Protein AF-N6TJ36-F1 (afdb_monomer_lite)

Sequence (96 aa):
MFCYHCPPALHPGAPQPRLPTLEYPFTPSHPYTSYSYHPAIHDDTFVRRKQRRNRTTFTLQQLEELESAFAQTHYPDVFTREDLAMKINLTEARVQ

Organism: Dendroctonus ponderosae (NCBI:txid77166)

pLDDT: mean 74.22, std 21.18, range [43.34, 98.19]

InterPro domains:
  IPR001356 Homeodomain [PF00046] (52-96)
  IPR001356 Homeodomain [PS50071] (49-96)
  IPR001356 Homeodomain [SM00389] (51-96)
  IPR001356 Homeodomain [cd00086] (52-96)
  IPR009057 Homedomain-like superfamily [SSF46689] (28-96)
  IPR050649 Paired Homeobox Transcription Factors [PTHR24329] (43-96)

Structure (mmCIF, N/CA/C/O backbone):
data_AF-N6TJ36-F1
#
_entry.id   AF-N6TJ36-F1
#
loop_
_atom_site.group_PDB
_atom_site.id
_atom_site.type_symbol
_atom_site.label_atom_id
_atom_site.label_alt_id
_atom_site.label_comp_id
_atom_site.label_asym_id
_atom_site.label_entity_id
_atom_site.label_seq_id
_atom_site.pdbx_PDB_ins_code
_atom_site.Cartn_x
_atom_site.Cartn_y
_atom_site.Cartn_z
_atom_site.occupancy
_atom_site.B_iso_or_equiv
_atom_site.auth_seq_id
_atom_site.auth_comp_id
_atom_site.auth_asym_id
_atom_site.auth_atom_id
_atom_site.pdbx_PDB_model_num
ATOM 1 N N . MET A 1 1 ? 16.278 21.398 -4.676 1.00 50.84 1 MET A N 1
ATOM 2 C CA . MET A 1 1 ? 15.463 22.334 -3.872 1.00 50.84 1 MET A CA 1
ATOM 3 C C . MET A 1 1 ? 14.456 22.995 -4.793 1.00 50.84 1 MET A C 1
ATOM 5 O O . MET A 1 1 ? 14.841 23.848 -5.578 1.00 50.84 1 MET A O 1
ATOM 9 N N . PHE A 1 2 ? 13.199 22.555 -4.765 1.00 46.91 2 PHE A N 1
ATOM 10 C CA . PHE A 1 2 ? 12.136 23.235 -5.501 1.00 46.91 2 PHE A CA 1
ATOM 11 C C . PHE A 1 2 ? 11.605 24.364 -4.625 1.00 46.91 2 PHE A C 1
ATOM 13 O O . PHE A 1 2 ? 10.995 24.126 -3.585 1.00 46.91 2 PHE A O 1
ATOM 20 N N . CYS A 1 3 ? 11.913 25.596 -5.013 1.00 53.06 3 CYS A N 1
ATOM 21 C CA . CYS A 1 3 ? 11.370 26.789 -4.391 1.00 53.06 3 CYS A CA 1
ATOM 22 C C . CYS A 1 3 ? 9.875 26.836 -4.725 1.00 53.06 3 CYS A C 1
ATOM 24 O O . CYS A 1 3 ? 9.510 27.119 -5.865 1.00 53.06 3 CYS A O 1
ATOM 26 N N . TYR A 1 4 ? 9.006 26.560 -3.754 1.00 50.41 4 TYR A N 1
ATOM 27 C CA . TYR A 1 4 ? 7.588 26.888 -3.87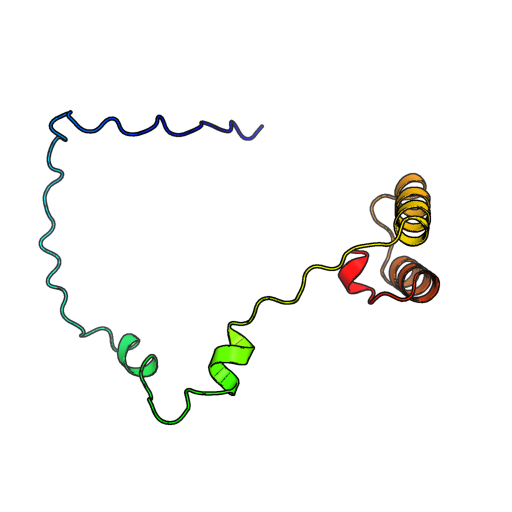4 1.00 50.41 4 TYR A CA 1
ATOM 28 C C . TYR A 1 4 ? 7.447 28.410 -3.802 1.00 50.41 4 TYR A C 1
ATOM 30 O O . TYR A 1 4 ? 7.225 28.988 -2.741 1.00 50.41 4 TYR A O 1
ATOM 38 N N . HIS A 1 5 ? 7.641 29.082 -4.934 1.00 58.34 5 HIS A N 1
ATOM 39 C CA . HIS A 1 5 ? 7.162 30.444 -5.102 1.00 58.34 5 HIS A CA 1
ATOM 40 C C . HIS A 1 5 ? 5.646 30.384 -5.254 1.00 58.34 5 HIS A C 1
ATOM 42 O O . HIS A 1 5 ? 5.115 29.960 -6.278 1.00 58.34 5 HIS A O 1
ATOM 48 N N . CYS A 1 6 ? 4.962 30.775 -4.184 1.00 53.34 6 CYS A N 1
ATOM 49 C CA . CYS A 1 6 ? 3.544 31.083 -4.212 1.00 53.34 6 CYS A CA 1
ATOM 50 C C . CYS A 1 6 ? 3.355 32.275 -5.170 1.00 53.34 6 CYS A C 1
ATOM 52 O O . CYS A 1 6 ? 3.967 33.321 -4.928 1.00 53.34 6 CYS A O 1
ATOM 54 N N . PRO A 1 7 ? 2.593 32.159 -6.273 1.00 58.22 7 PRO A N 1
ATOM 55 C CA . PRO A 1 7 ? 2.307 33.323 -7.101 1.00 58.22 7 PRO A CA 1
ATOM 56 C C . PRO A 1 7 ? 1.505 34.328 -6.258 1.00 58.22 7 PRO A 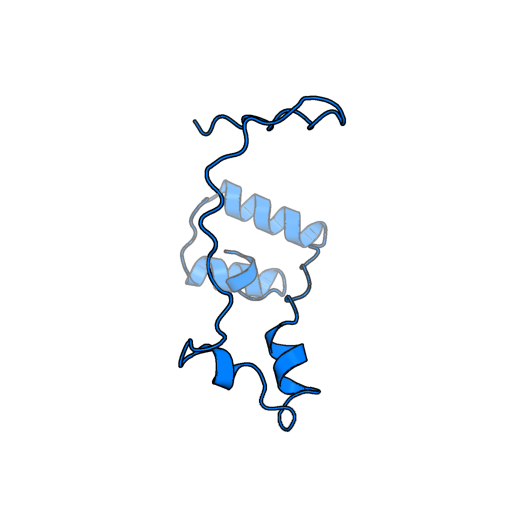C 1
ATOM 58 O O . PRO A 1 7 ? 0.576 33.918 -5.554 1.00 58.22 7 PRO A O 1
ATOM 61 N N . PRO A 1 8 ? 1.851 35.628 -6.272 1.00 51.66 8 PRO 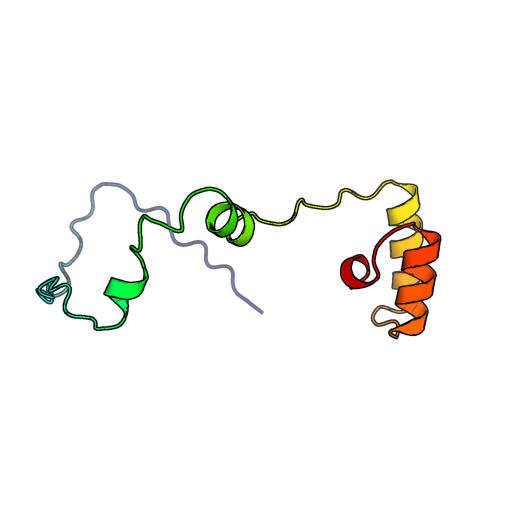A N 1
ATOM 62 C CA . PRO A 1 8 ? 1.139 36.606 -5.468 1.00 51.66 8 PRO A CA 1
ATOM 63 C C . PRO A 1 8 ? -0.301 36.699 -5.974 1.00 51.66 8 PRO A C 1
ATOM 65 O O . PRO A 1 8 ? -0.550 36.780 -7.179 1.00 51.66 8 PRO A O 1
ATOM 68 N N . ALA A 1 9 ? -1.246 36.656 -5.037 1.00 56.16 9 ALA A N 1
ATOM 69 C CA . ALA A 1 9 ? -2.662 36.832 -5.309 1.00 56.16 9 ALA A CA 1
ATOM 70 C C . ALA A 1 9 ? -2.874 38.114 -6.132 1.00 56.16 9 ALA A C 1
ATOM 72 O O . ALA A 1 9 ? -2.513 39.209 -5.694 1.00 56.16 9 ALA A O 1
ATOM 73 N N . LEU A 1 10 ? -3.434 37.978 -7.340 1.00 52.09 10 LEU A N 1
ATOM 74 C CA . LEU A 1 10 ? -3.809 39.121 -8.165 1.00 52.09 10 LEU A CA 1
ATOM 75 C C . LEU A 1 10 ? -4.874 39.944 -7.425 1.00 52.09 10 LEU A C 1
ATOM 77 O O . LEU A 1 10 ? -6.026 39.531 -7.308 1.00 52.09 10 LEU A O 1
ATOM 81 N N . HIS A 1 11 ? -4.484 41.126 -6.953 1.00 50.03 11 HIS A N 1
ATOM 82 C CA . HIS A 1 11 ? -5.413 42.185 -6.573 1.00 50.03 11 HIS A CA 1
ATOM 83 C C . HIS A 1 11 ? -6.203 42.664 -7.809 1.00 50.03 11 HIS A C 1
ATOM 85 O O . HIS A 1 11 ? -5.621 42.799 -8.891 1.00 50.03 11 HIS A O 1
ATOM 91 N N . PRO A 1 12 ? -7.502 42.990 -7.678 1.00 47.62 12 PRO A N 1
ATOM 92 C CA . PRO A 1 12 ? -8.276 43.557 -8.771 1.00 47.62 12 PRO A CA 1
ATOM 93 C C . PRO A 1 12 ? -7.986 45.062 -8.832 1.00 47.62 12 PRO A C 1
ATOM 95 O O . PRO A 1 12 ? -8.463 45.812 -7.985 1.00 47.62 12 PRO A O 1
ATOM 98 N N . GLY A 1 13 ? -7.184 45.525 -9.795 1.00 56.16 13 GLY A N 1
ATOM 99 C CA . GLY A 1 13 ? -7.068 46.976 -10.020 1.00 56.16 13 GLY A CA 1
ATOM 100 C C . GLY A 1 13 ? -5.811 47.530 -10.689 1.00 56.16 13 GLY A C 1
ATOM 101 O O . GLY A 1 13 ? -5.759 48.736 -10.901 1.00 56.16 13 GLY A O 1
ATOM 102 N N . ALA A 1 14 ? -4.811 46.723 -11.051 1.00 48.44 14 ALA A N 1
ATOM 103 C CA . ALA A 1 14 ? -3.660 47.230 -11.808 1.00 48.44 14 ALA A CA 1
ATOM 104 C C . ALA A 1 14 ? -3.906 47.143 -13.332 1.00 48.44 14 ALA A C 1
ATOM 106 O O . ALA A 1 14 ? -4.365 46.097 -13.803 1.00 48.44 14 ALA A O 1
ATOM 107 N N . PRO A 1 15 ? -3.583 48.183 -14.130 1.00 46.41 15 PRO A N 1
ATOM 108 C CA . PRO A 1 15 ? -3.646 48.094 -15.582 1.00 46.41 15 PRO A CA 1
ATOM 109 C C . PRO A 1 15 ? -2.493 47.205 -16.066 1.00 46.41 15 PRO A C 1
ATOM 111 O O . PRO A 1 15 ? -1.325 47.585 -16.019 1.00 46.41 15 PRO A O 1
ATOM 114 N N . GLN A 1 16 ? -2.825 45.988 -16.492 1.00 54.97 16 GLN A N 1
ATOM 115 C CA . GLN A 1 16 ? -1.881 45.058 -17.113 1.00 54.97 16 GLN A CA 1
ATOM 116 C C . GLN A 1 16 ? -1.309 45.684 -18.400 1.00 54.97 16 GLN A C 1
ATOM 118 O O . GLN A 1 16 ? -2.090 46.206 -19.206 1.00 54.97 16 GLN A O 1
ATOM 123 N N . PRO A 1 17 ? 0.013 45.619 -18.657 1.00 48.69 17 PRO A N 1
ATOM 124 C CA . PRO A 1 17 ? 0.533 45.921 -19.982 1.00 48.69 17 PRO A CA 1
ATOM 125 C C . PRO A 1 17 ? -0.045 44.871 -20.934 1.00 48.69 17 PRO A C 1
ATOM 127 O O . PRO A 1 17 ? 0.235 43.680 -20.804 1.00 48.69 17 PRO A O 1
ATOM 130 N N . ARG A 1 18 ? -0.926 45.294 -21.850 1.00 56.50 18 ARG A N 1
ATOM 131 C CA . ARG A 1 18 ? -1.531 44.388 -22.830 1.00 56.50 18 ARG A CA 1
ATOM 132 C C . ARG A 1 18 ? -0.410 43.796 -23.679 1.00 56.50 18 ARG A C 1
ATOM 134 O O . ARG A 1 18 ? 0.179 44.503 -24.495 1.00 56.50 18 ARG A O 1
ATOM 141 N N . LEU A 1 19 ? -0.112 42.513 -23.470 1.00 58.25 19 LEU A N 1
ATOM 142 C CA . LEU A 1 19 ? 0.656 41.728 -24.432 1.00 58.25 19 LEU A CA 1
ATOM 143 C C . LEU A 1 19 ? -0.015 41.876 -25.805 1.00 58.25 19 LEU A C 1
ATOM 145 O O . LEU A 1 19 ? -1.240 42.043 -25.848 1.00 58.25 19 LEU A O 1
ATOM 149 N N . PRO A 1 20 ? 0.742 41.842 -26.915 1.00 43.34 20 PRO A N 1
ATOM 150 C CA . PRO A 1 20 ? 0.137 41.906 -28.232 1.00 43.34 20 PRO A CA 1
ATOM 151 C C . PRO A 1 20 ? -0.869 40.764 -28.310 1.00 43.34 20 PRO A C 1
ATOM 153 O O . PRO A 1 20 ? -0.485 39.599 -28.185 1.00 43.34 20 PRO A O 1
ATOM 156 N N . THR A 1 21 ? -2.153 41.092 -28.454 1.00 54.72 21 THR A N 1
ATOM 157 C CA . THR A 1 21 ? -3.158 40.104 -28.814 1.00 54.72 21 THR A CA 1
ATOM 158 C C . THR A 1 21 ? -2.704 39.569 -30.163 1.00 54.72 21 THR A C 1
ATOM 160 O O . THR A 1 21 ? -2.900 40.218 -31.188 1.00 54.72 21 THR A O 1
ATOM 163 N N . LEU A 1 22 ? -2.030 38.416 -30.185 1.00 48.34 22 LEU A N 1
ATOM 164 C CA . LEU A 1 22 ? -2.106 37.593 -31.373 1.00 48.34 22 LEU A CA 1
ATOM 165 C C . LEU A 1 22 ? -3.578 37.233 -31.461 1.00 48.34 22 LEU A C 1
ATOM 167 O O . LEU A 1 22 ? -4.063 36.389 -30.710 1.00 48.34 22 LEU A O 1
ATOM 171 N N . GLU A 1 23 ? -4.288 37.967 -32.312 1.00 47.44 23 GLU A N 1
ATOM 172 C CA . GLU A 1 23 ? -5.574 37.584 -32.866 1.00 47.44 23 GLU A CA 1
ATOM 173 C C . GLU A 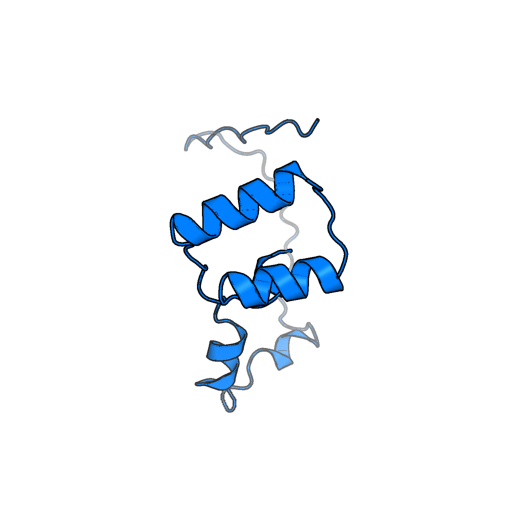1 23 ? -5.344 36.212 -33.500 1.00 47.44 23 GLU A C 1
ATOM 175 O O . GLU A 1 23 ? -4.955 36.093 -34.657 1.00 47.44 23 GLU A O 1
ATOM 180 N N . TYR A 1 24 ? -5.436 35.163 -32.688 1.00 44.50 24 TYR A N 1
ATOM 181 C CA . TYR A 1 24 ? -5.428 33.797 -33.154 1.00 44.50 24 TYR A CA 1
ATOM 182 C C . TYR A 1 24 ? -6.863 33.586 -33.610 1.00 44.50 24 TYR A C 1
ATOM 184 O O . TYR A 1 24 ? -7.749 33.490 -32.753 1.00 44.50 24 TYR A O 1
ATOM 192 N N . PRO A 1 25 ? -7.152 33.599 -34.923 1.00 47.44 25 PRO A N 1
ATOM 193 C CA . PRO A 1 25 ? -8.492 33.293 -35.359 1.00 47.44 25 PRO A CA 1
ATOM 194 C C . PRO A 1 25 ? -8.734 31.866 -34.885 1.00 47.44 25 PRO A C 1
ATOM 196 O O . PRO A 1 25 ? -8.033 30.933 -35.283 1.00 47.44 25 PRO A O 1
ATOM 199 N N . PHE A 1 26 ? -9.678 31.710 -33.962 1.00 53.94 26 PHE A N 1
ATOM 200 C CA . PHE A 1 26 ? -10.180 30.420 -33.525 1.00 53.94 26 PHE A CA 1
ATOM 201 C C . PHE A 1 26 ? -10.907 29.792 -34.720 1.00 53.94 26 PHE A C 1
ATOM 203 O O . PHE A 1 26 ? -12.130 29.773 -34.808 1.00 53.94 26 PHE A O 1
ATOM 210 N N . THR A 1 27 ? -10.142 29.360 -35.719 1.00 53.50 27 THR A N 1
ATOM 211 C CA . THR A 1 27 ? -10.634 28.538 -36.810 1.00 53.50 27 THR A CA 1
ATOM 212 C C . THR A 1 27 ? -10.609 27.107 -36.284 1.00 53.50 27 THR A C 1
ATOM 214 O O . THR A 1 27 ? -9.549 26.616 -35.892 1.00 53.50 27 THR A O 1
ATOM 217 N N . PRO A 1 28 ? -11.743 26.393 -36.246 1.00 49.72 28 PRO A N 1
ATOM 218 C CA . PRO A 1 28 ? -11.779 25.007 -35.800 1.00 49.72 28 PRO A CA 1
ATOM 219 C C . PRO A 1 28 ? -11.278 24.068 -36.912 1.00 49.72 28 PRO A C 1
ATOM 221 O O . PRO A 1 28 ? -11.872 23.030 -37.172 1.00 49.72 28 PRO A O 1
ATOM 224 N N . SER A 1 29 ? -10.185 24.425 -37.595 1.00 53.53 29 SER A N 1
ATOM 225 C CA . SER A 1 29 ? -9.580 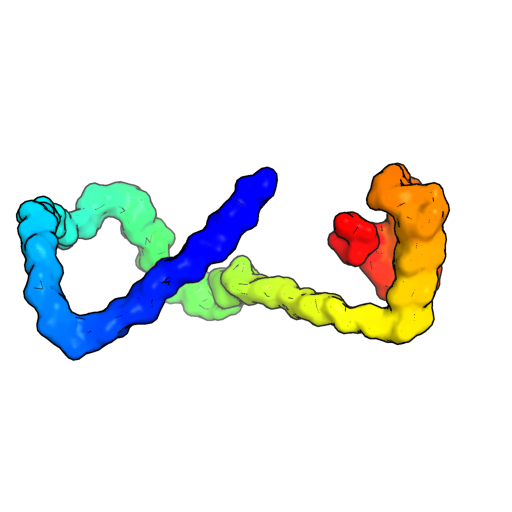23.621 -38.665 1.00 53.53 29 SER A CA 1
ATOM 226 C C . SER A 1 29 ? -8.393 22.794 -38.168 1.00 53.53 29 SER A C 1
ATOM 228 O O . SER A 1 29 ? -7.455 22.509 -38.905 1.00 53.53 29 SER A O 1
ATOM 230 N N . HIS A 1 30 ? -8.414 22.372 -36.903 1.00 47.34 30 HIS A N 1
ATOM 231 C CA . HIS A 1 30 ? -7.526 21.305 -36.460 1.00 47.34 30 HIS A CA 1
ATOM 232 C C . HIS A 1 30 ? -8.137 19.969 -36.906 1.00 47.34 30 HIS A C 1
ATOM 234 O O . HIS A 1 30 ? -9.180 19.589 -36.366 1.00 47.34 30 HIS A O 1
ATOM 240 N N . PRO A 1 31 ? -7.503 19.213 -37.826 1.00 52.56 31 PRO A N 1
ATOM 241 C CA . PRO A 1 31 ? -8.003 17.912 -38.290 1.00 52.56 31 PRO A CA 1
ATOM 242 C C . PRO A 1 31 ? -8.030 16.835 -37.188 1.00 52.56 31 PRO A C 1
ATOM 244 O O . PRO A 1 31 ? -8.382 15.688 -37.446 1.00 52.56 31 PRO A O 1
ATOM 247 N N . TYR A 1 32 ? -7.677 17.202 -35.952 1.00 49.97 32 TYR A N 1
ATOM 248 C CA . TYR A 1 32 ? -7.723 16.347 -34.773 1.00 49.97 32 TYR A CA 1
ATOM 249 C C . TYR A 1 32 ? -8.817 16.742 -33.760 1.00 49.97 32 TYR A C 1
ATOM 251 O O . TYR A 1 32 ? -9.163 15.947 -32.889 1.00 49.97 32 TYR A O 1
ATOM 259 N N . THR A 1 33 ? -9.416 17.936 -33.876 1.00 54.72 33 THR A N 1
ATOM 260 C CA . THR A 1 33 ? -10.483 18.389 -32.960 1.00 54.72 33 THR A CA 1
ATOM 261 C C . THR A 1 33 ? -11.836 17.740 -33.279 1.00 54.72 33 THR A C 1
ATOM 263 O O . THR A 1 33 ? -12.650 17.551 -32.376 1.00 54.72 33 THR A O 1
ATOM 266 N N . SER A 1 34 ? -12.071 17.317 -34.526 1.00 52.66 34 SER A N 1
ATOM 267 C CA . SER A 1 34 ? -13.334 16.694 -34.956 1.00 52.66 34 SER A CA 1
ATOM 268 C C . SER A 1 34 ? -13.589 15.307 -34.354 1.00 52.66 34 SER A C 1
ATOM 270 O O . SER A 1 34 ? -14.745 14.929 -34.180 1.00 52.66 34 SER A O 1
ATOM 272 N N . TYR A 1 35 ? -12.553 14.568 -33.943 1.00 52.19 35 TYR A N 1
ATOM 273 C CA . TYR A 1 35 ? -12.729 13.259 -33.295 1.00 52.19 35 TYR A CA 1
ATOM 274 C C . TYR A 1 35 ? -13.226 13.347 -31.845 1.00 52.19 35 TYR A C 1
ATOM 276 O O . TYR A 1 35 ? -13.591 12.332 -31.253 1.00 52.19 35 TYR A O 1
ATOM 284 N N . SER A 1 36 ? -13.274 14.550 -31.267 1.00 57.97 36 SER A N 1
ATOM 285 C CA . SER A 1 36 ? -13.671 14.751 -29.868 1.00 57.97 36 SER A CA 1
ATOM 286 C C . SER A 1 36 ? -15.188 14.850 -29.660 1.00 57.97 36 SER A C 1
ATOM 288 O O . SER A 1 36 ? -15.637 14.825 -28.518 1.00 57.97 36 SER A O 1
ATOM 290 N N . TYR A 1 37 ? -15.982 14.948 -30.733 1.00 50.16 37 TYR A N 1
ATOM 291 C CA . TYR A 1 37 ? -17.443 15.078 -30.673 1.00 50.16 37 TYR A CA 1
ATOM 292 C C . TYR A 1 37 ? -18.129 14.064 -31.599 1.00 50.16 37 TYR A C 1
ATOM 294 O O . TYR A 1 37 ? -18.746 14.414 -32.599 1.00 50.16 37 TYR A O 1
ATOM 302 N N . HIS A 1 38 ? -18.045 12.780 -31.249 1.00 61.31 38 HIS A N 1
ATOM 303 C CA . HIS A 1 38 ? -18.975 11.771 -31.759 1.00 61.31 38 HIS A CA 1
ATOM 304 C C . HIS A 1 38 ? -20.074 11.564 -30.695 1.00 61.31 38 HIS A C 1
ATOM 306 O O . HIS A 1 38 ? -19.823 10.889 -29.693 1.00 61.31 38 HIS A O 1
ATOM 312 N N . PRO A 1 39 ? -21.289 12.130 -30.852 1.00 51.34 39 PRO A N 1
ATOM 313 C CA . PRO A 1 39 ? -22.322 12.118 -29.808 1.00 51.34 39 PRO A CA 1
ATOM 314 C C . PRO A 1 39 ? -22.999 10.745 -29.633 1.00 51.34 39 PRO A C 1
ATOM 316 O O . PRO A 1 39 ? -23.853 10.590 -28.772 1.00 51.34 39 PRO A O 1
ATOM 319 N N . ALA A 1 40 ? -22.606 9.731 -30.412 1.00 53.69 40 ALA A N 1
ATOM 320 C CA . ALA A 1 40 ? -23.174 8.381 -30.348 1.00 53.69 40 ALA A CA 1
ATOM 321 C C . ALA A 1 40 ? -22.431 7.410 -29.399 1.00 53.69 40 ALA A C 1
ATOM 323 O O . ALA A 1 40 ? -22.889 6.290 -29.206 1.00 53.69 40 ALA A O 1
ATOM 324 N N . ILE A 1 41 ? -21.287 7.803 -28.814 1.00 56.91 41 ILE A N 1
ATOM 325 C CA . ILE A 1 41 ? -20.492 6.953 -27.890 1.00 56.91 41 ILE A CA 1
ATOM 326 C C . ILE A 1 41 ? -20.430 7.560 -26.472 1.00 56.91 41 ILE A C 1
ATOM 328 O O . ILE A 1 41 ? -19.687 7.098 -25.600 1.00 56.91 41 ILE A O 1
ATOM 332 N N . HIS A 1 42 ? -21.191 8.621 -26.217 1.00 62.69 42 HIS A N 1
ATOM 333 C CA . HIS A 1 42 ? -21.151 9.324 -24.946 1.00 62.69 42 HIS A CA 1
ATOM 334 C C . HIS A 1 42 ? -22.363 8.945 -24.106 1.00 62.69 42 HIS A C 1
ATOM 336 O O . HIS A 1 42 ? -23.403 9.574 -24.215 1.00 62.69 42 HIS A O 1
ATOM 342 N N . ASP A 1 43 ? -22.201 7.943 -23.246 1.00 59.38 43 ASP A N 1
ATOM 343 C CA . ASP A 1 43 ? -22.890 8.019 -21.957 1.00 59.38 43 ASP A CA 1
ATOM 344 C C . ASP A 1 43 ? -22.115 7.253 -20.887 1.00 59.38 43 ASP A C 1
ATOM 346 O O . ASP A 1 43 ? -21.634 7.836 -19.925 1.00 59.38 43 ASP A O 1
ATOM 350 N N . ASP A 1 44 ? -21.792 5.985 -21.1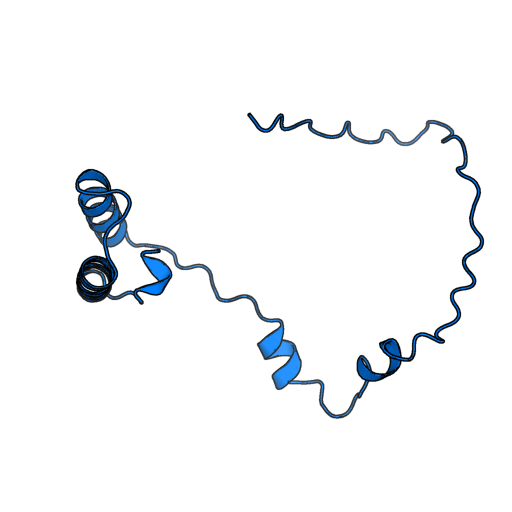32 1.00 61.72 44 ASP A N 1
ATOM 351 C CA . ASP A 1 44 ? -21.245 5.155 -20.055 1.00 61.72 44 ASP A CA 1
ATOM 352 C C . ASP A 1 44 ? -19.729 4.911 -20.163 1.00 61.72 44 ASP A C 1
ATOM 354 O O . ASP A 1 44 ? -18.979 5.003 -19.192 1.00 61.72 44 ASP A O 1
ATOM 358 N N . THR A 1 45 ? -19.209 4.640 -21.366 1.00 64.69 45 THR A N 1
ATOM 359 C CA . THR A 1 45 ? -17.781 4.289 -21.522 1.00 64.69 45 THR A CA 1
ATOM 360 C C . THR A 1 45 ? -16.846 5.487 -21.365 1.00 64.69 45 THR A C 1
ATOM 362 O O . THR A 1 45 ? -15.766 5.352 -20.793 1.00 64.69 45 THR A O 1
ATOM 365 N N . PHE A 1 46 ? -17.233 6.661 -21.871 1.00 66.44 46 PHE A N 1
ATOM 366 C CA . PHE A 1 46 ? -16.406 7.867 -21.811 1.00 66.44 46 PHE A CA 1
ATOM 367 C C . PHE A 1 46 ? -16.371 8.462 -20.401 1.00 66.44 46 PHE A C 1
ATOM 369 O O . PHE A 1 46 ? -15.298 8.833 -19.924 1.00 66.44 46 PHE A O 1
ATOM 376 N N . VAL A 1 47 ? -17.504 8.441 -19.695 1.00 66.44 47 VAL A N 1
ATOM 377 C CA . VAL A 1 47 ? -17.590 8.837 -18.283 1.00 66.44 47 VAL A CA 1
ATOM 378 C C . VAL A 1 47 ? -16.756 7.891 -17.412 1.00 66.44 47 VAL A C 1
ATOM 380 O O . VAL A 1 47 ? -15.929 8.361 -16.632 1.00 66.44 47 VAL A O 1
ATOM 383 N N . ARG A 1 48 ? -16.827 6.567 -17.637 1.00 66.00 48 ARG A N 1
ATOM 384 C CA . ARG A 1 48 ? -15.967 5.586 -16.943 1.00 66.00 48 ARG A CA 1
ATOM 385 C C . ARG A 1 48 ? -14.470 5.780 -17.203 1.00 66.00 48 ARG A C 1
ATOM 387 O O . ARG A 1 48 ? -13.685 5.628 -16.274 1.00 66.00 48 ARG A O 1
ATOM 394 N N . ARG A 1 49 ? -14.051 6.144 -18.426 1.00 72.31 49 ARG A N 1
ATOM 395 C CA . ARG A 1 49 ? -12.630 6.432 -18.739 1.00 72.31 49 ARG A CA 1
ATOM 396 C C . ARG A 1 49 ? -12.106 7.683 -18.030 1.00 72.31 49 ARG A C 1
ATOM 398 O O . ARG A 1 49 ? -10.916 7.755 -17.742 1.00 72.31 49 ARG A O 1
ATOM 405 N N . LYS A 1 50 ? -12.976 8.663 -17.765 1.00 76.69 50 LYS A N 1
ATOM 406 C CA . LYS A 1 50 ? -12.622 9.924 -17.094 1.00 76.69 50 LYS A CA 1
ATOM 407 C C . LYS A 1 50 ? -12.778 9.857 -15.568 1.00 76.69 50 LYS A C 1
ATOM 409 O O . LYS A 1 50 ? -12.314 10.758 -14.872 1.00 76.69 50 LYS A O 1
ATOM 414 N N . GLN A 1 51 ? -13.388 8.791 -15.043 1.00 83.00 51 GLN A N 1
ATOM 415 C CA . GLN A 1 51 ? -13.568 8.578 -13.610 1.00 83.00 51 GLN A CA 1
ATOM 416 C C . GLN A 1 51 ? -12.224 8.275 -12.937 1.00 83.00 51 GLN A C 1
ATOM 418 O O . GLN A 1 51 ? -11.577 7.257 -13.191 1.00 83.00 51 GLN A O 1
ATOM 423 N N . ARG A 1 52 ? -11.809 9.153 -12.021 1.00 84.94 52 ARG A N 1
ATOM 424 C CA . ARG A 1 52 ? -10.638 8.910 -11.175 1.00 84.94 52 ARG A CA 1
ATOM 425 C C . ARG A 1 52 ? -10.902 7.700 -10.274 1.00 84.94 52 ARG A C 1
ATOM 427 O O . ARG A 1 52 ? -11.969 7.603 -9.669 1.00 84.94 52 ARG A O 1
ATOM 434 N N . ARG A 1 53 ? -9.916 6.803 -10.143 1.00 83.88 53 ARG A N 1
ATOM 435 C CA . ARG A 1 53 ? -9.978 5.704 -9.165 1.00 83.88 53 ARG A CA 1
ATOM 436 C C . ARG A 1 53 ? -10.168 6.281 -7.762 1.00 83.88 53 ARG A C 1
ATOM 438 O O . ARG A 1 53 ? -9.492 7.244 -7.395 1.00 83.88 53 ARG A O 1
ATOM 445 N N . ASN A 1 54 ? -11.054 5.667 -6.981 1.00 88.00 54 ASN A N 1
ATOM 446 C CA . ASN A 1 54 ? -11.253 6.045 -5.587 1.00 88.00 54 ASN A CA 1
ATOM 447 C C . ASN A 1 54 ? -9.923 5.980 -4.822 1.00 88.00 54 ASN A C 1
ATOM 449 O O . ASN A 1 54 ? -9.073 5.116 -5.076 1.00 88.00 54 ASN A O 1
ATOM 453 N N . ARG A 1 55 ? -9.730 6.940 -3.913 1.00 91.81 55 ARG A N 1
ATOM 454 C CA . ARG A 1 55 ? -8.570 6.964 -3.023 1.00 91.81 55 ARG A CA 1
ATOM 455 C C . ARG A 1 55 ? -8.734 5.846 -1.997 1.00 91.81 55 ARG A C 1
ATOM 457 O O . ARG A 1 55 ? -9.779 5.754 -1.365 1.00 91.81 55 ARG A O 1
ATOM 464 N N . THR A 1 56 ? -7.697 5.037 -1.823 1.00 92.50 56 THR A N 1
ATOM 465 C CA . THR A 1 56 ? -7.638 4.058 -0.736 1.00 92.50 56 THR A CA 1
ATOM 466 C C . THR A 1 56 ? -7.414 4.785 0.588 1.00 92.50 56 THR A C 1
ATOM 468 O O . THR A 1 56 ? -6.545 5.653 0.680 1.00 92.50 56 THR A O 1
ATOM 471 N N . THR A 1 57 ? -8.198 4.436 1.603 1.00 95.38 57 THR A N 1
ATOM 472 C CA . THR A 1 57 ? -7.969 4.817 3.000 1.00 95.38 57 THR A CA 1
ATOM 473 C C . THR A 1 57 ? -7.487 3.584 3.746 1.00 95.38 57 THR A C 1
ATOM 475 O O . THR A 1 57 ? -8.215 2.595 3.809 1.00 95.38 57 THR A O 1
ATOM 478 N N . PHE A 1 58 ? -6.267 3.635 4.267 1.00 96.69 58 PHE A N 1
ATOM 479 C CA . PHE A 1 58 ? -5.687 2.532 5.023 1.00 96.69 58 PHE A CA 1
ATOM 480 C C . PHE A 1 58 ? -6.283 2.479 6.429 1.00 96.69 58 PHE A C 1
ATOM 482 O O . PHE A 1 58 ? -6.536 3.520 7.041 1.00 96.69 58 PHE A O 1
ATOM 489 N N . THR A 1 59 ? -6.511 1.273 6.939 1.00 98.06 59 THR A N 1
ATOM 490 C CA . THR A 1 59 ? -6.781 1.076 8.366 1.00 98.06 59 THR A CA 1
ATOM 491 C C . THR A 1 59 ? -5.496 1.285 9.169 1.00 98.06 59 THR A C 1
ATOM 493 O O . THR A 1 59 ? -4.399 1.261 8.611 1.00 98.06 59 THR A O 1
ATOM 496 N N . LEU A 1 60 ? -5.617 1.460 10.487 1.00 97.75 60 LEU A N 1
ATOM 497 C CA . LEU A 1 60 ? -4.451 1.628 11.360 1.00 97.75 60 LEU A CA 1
ATOM 498 C C . LEU A 1 60 ? -3.472 0.447 11.245 1.00 97.75 60 LEU A C 1
ATOM 500 O O . LEU A 1 60 ? -2.291 0.654 11.006 1.00 97.75 60 LEU A O 1
ATOM 504 N N . GLN A 1 61 ? -3.988 -0.784 11.297 1.00 97.94 61 GLN A N 1
ATOM 505 C CA . GLN A 1 61 ? -3.188 -2.004 11.153 1.00 97.94 61 GLN A CA 1
ATOM 506 C C . GLN A 1 61 ? -2.420 -2.048 9.818 1.00 97.94 61 GLN A C 1
ATOM 508 O O . GLN A 1 61 ? -1.268 -2.468 9.771 1.00 97.94 61 GLN A O 1
ATOM 513 N N . GLN A 1 62 ? -3.043 -1.611 8.719 1.00 98.00 62 GLN A N 1
ATOM 514 C CA . GLN A 1 62 ? -2.373 -1.574 7.416 1.00 98.00 62 GLN A CA 1
ATOM 515 C C . GLN A 1 62 ? -1.233 -0.548 7.399 1.00 98.00 62 GLN A C 1
ATOM 517 O O . GLN A 1 62 ? -0.201 -0.814 6.792 1.00 98.00 62 GLN A O 1
ATOM 522 N N . LEU A 1 63 ? -1.404 0.604 8.058 1.00 97.88 63 LEU A N 1
ATOM 523 C CA . LEU A 1 63 ? -0.347 1.610 8.186 1.00 97.88 63 LEU A CA 1
ATOM 524 C C . LEU A 1 63 ? 0.837 1.080 8.997 1.00 97.88 63 LEU A C 1
ATOM 526 O O . LEU A 1 63 ? 1.963 1.210 8.538 1.00 97.88 63 LEU A O 1
ATOM 530 N N . GLU A 1 64 ? 0.591 0.430 10.135 1.00 98.19 64 GLU A N 1
ATOM 531 C CA . GLU A 1 64 ? 1.652 -0.143 10.977 1.00 98.19 64 GLU A CA 1
ATOM 532 C C . GLU A 1 64 ? 2.518 -1.152 10.207 1.00 98.19 64 GLU A C 1
ATOM 534 O O . GLU A 1 64 ? 3.746 -1.114 10.277 1.00 98.19 64 GLU A O 1
ATOM 539 N N . GLU A 1 65 ? 1.890 -2.028 9.421 1.00 97.75 65 GLU A N 1
ATOM 540 C CA . GLU A 1 65 ? 2.590 -3.004 8.579 1.00 97.75 65 GLU A CA 1
ATOM 541 C C . GLU A 1 65 ? 3.392 -2.333 7.452 1.00 97.75 65 GLU A C 1
ATOM 543 O O . GLU A 1 65 ? 4.540 -2.703 7.199 1.00 97.75 65 GLU A O 1
ATOM 548 N N . LEU A 1 66 ? 2.821 -1.314 6.799 1.00 97.38 66 LEU A N 1
ATOM 549 C CA . LEU A 1 66 ? 3.507 -0.539 5.760 1.00 97.38 66 LEU A CA 1
ATOM 550 C C . LEU A 1 66 ? 4.709 0.231 6.328 1.00 97.38 66 LEU A C 1
ATOM 552 O O . LEU A 1 66 ? 5.782 0.222 5.729 1.00 97.38 66 LEU A O 1
ATOM 556 N N . GLU A 1 67 ? 4.554 0.866 7.488 1.00 97.94 67 GLU A N 1
ATOM 557 C CA . GLU A 1 67 ? 5.619 1.591 8.185 1.00 97.94 67 GLU A CA 1
ATOM 558 C C . GLU A 1 67 ? 6.723 0.641 8.666 1.00 97.94 67 GLU A C 1
ATOM 560 O O . GLU A 1 67 ? 7.907 0.941 8.500 1.00 97.94 67 GLU A O 1
ATOM 565 N N . SER A 1 68 ? 6.354 -0.532 9.195 1.00 97.56 68 SER A N 1
ATOM 566 C CA . SER A 1 68 ? 7.304 -1.576 9.599 1.00 97.56 68 SER A CA 1
ATOM 567 C C . SER A 1 68 ? 8.134 -2.074 8.416 1.00 97.56 68 SER A C 1
ATOM 569 O O . SER A 1 68 ? 9.362 -2.149 8.508 1.00 97.56 68 SER A O 1
ATOM 571 N N . ALA A 1 69 ? 7.491 -2.361 7.282 1.00 96.56 69 ALA A N 1
ATOM 572 C CA . ALA A 1 69 ? 8.182 -2.773 6.064 1.00 96.56 69 ALA A CA 1
ATOM 573 C C . ALA A 1 69 ? 9.103 -1.664 5.528 1.00 96.56 69 ALA A C 1
ATOM 575 O O . ALA A 1 69 ? 10.255 -1.928 5.182 1.00 96.56 69 ALA A O 1
ATOM 576 N N . PHE A 1 70 ? 8.633 -0.414 5.528 1.00 97.00 70 PHE A N 1
ATOM 577 C CA . PHE A 1 70 ? 9.408 0.739 5.069 1.00 97.00 70 PHE A CA 1
ATOM 578 C C . PHE A 1 70 ? 10.658 0.993 5.924 1.00 97.00 70 PHE A C 1
ATOM 580 O O . PHE A 1 70 ? 11.725 1.326 5.399 1.00 97.00 70 PHE A O 1
ATOM 587 N N . ALA A 1 71 ? 10.552 0.786 7.241 1.00 97.94 71 ALA A N 1
ATOM 588 C CA . ALA A 1 71 ? 11.682 0.881 8.161 1.00 97.94 71 ALA A CA 1
ATOM 589 C C . ALA A 1 71 ? 12.772 -0.165 7.866 1.00 97.94 71 ALA A C 1
ATOM 591 O O . ALA A 1 71 ? 13.951 0.117 8.074 1.00 97.94 71 ALA A O 1
ATOM 592 N N . GLN A 1 72 ? 12.400 -1.347 7.361 1.00 96.75 72 GLN A N 1
ATOM 593 C CA . GLN A 1 72 ? 13.357 -2.375 6.937 1.00 96.75 72 GLN A CA 1
ATOM 594 C C . GLN A 1 72 ? 14.006 -2.023 5.596 1.00 96.75 72 GLN A C 1
ATOM 596 O O . GLN A 1 72 ? 15.225 -2.102 5.449 1.00 96.75 72 GLN A O 1
ATOM 601 N N . THR A 1 73 ? 13.202 -1.627 4.609 1.00 96.56 73 THR A N 1
ATOM 602 C CA . THR A 1 73 ? 13.684 -1.182 3.300 1.00 96.56 73 THR A CA 1
ATOM 603 C C . THR A 1 73 ? 12.699 -0.219 2.652 1.00 96.56 73 THR A C 1
ATOM 605 O O . THR A 1 73 ? 11.498 -0.465 2.596 1.00 96.56 73 THR A O 1
ATOM 608 N N . HIS A 1 74 ? 13.221 0.878 2.105 1.00 96.62 74 HIS A N 1
ATOM 609 C CA . HIS A 1 74 ? 12.403 1.878 1.412 1.00 96.62 74 HIS A CA 1
ATOM 610 C C . HIS A 1 74 ? 12.058 1.458 -0.025 1.00 96.62 74 HIS A C 1
ATOM 612 O O . HIS A 1 74 ? 11.136 2.009 -0.621 1.00 96.62 74 HIS A O 1
ATOM 618 N N . TYR A 1 75 ? 12.801 0.497 -0.586 1.00 96.56 75 TYR A N 1
ATOM 619 C CA . TYR A 1 75 ? 12.633 0.019 -1.959 1.00 96.56 75 TYR A CA 1
ATOM 620 C C . TYR A 1 75 ? 12.615 -1.516 -1.992 1.00 96.56 75 TYR A C 1
ATOM 622 O O . TYR A 1 75 ? 13.582 -2.136 -2.442 1.00 96.56 75 TYR A O 1
ATOM 630 N N . PRO A 1 76 ? 11.550 -2.145 -1.464 1.00 95.88 76 PRO A N 1
ATOM 631 C CA . PRO A 1 76 ? 11.361 -3.588 -1.560 1.00 95.88 76 PRO A CA 1
ATOM 632 C C . PRO A 1 76 ? 11.163 -4.029 -3.017 1.00 95.88 76 PRO A C 1
ATOM 634 O O . PRO A 1 76 ? 10.620 -3.289 -3.844 1.00 95.88 76 PRO A O 1
ATOM 637 N N . ASP A 1 77 ? 11.593 -5.251 -3.335 1.00 97.38 77 ASP A N 1
ATOM 638 C CA . ASP A 1 77 ? 11.396 -5.828 -4.665 1.00 97.38 77 ASP A CA 1
ATOM 639 C C . ASP A 1 77 ? 9.922 -6.188 -4.936 1.00 97.38 77 ASP A C 1
ATOM 641 O O . ASP A 1 77 ? 9.033 -5.984 -4.105 1.00 97.38 77 ASP A O 1
ATOM 645 N N . VAL A 1 78 ? 9.636 -6.676 -6.146 1.00 97.12 78 VAL A N 1
ATOM 646 C CA . VAL A 1 78 ? 8.265 -7.034 -6.537 1.00 97.12 78 VAL A CA 1
ATOM 647 C C . VAL A 1 78 ? 7.682 -8.133 -5.649 1.00 97.12 78 VAL A C 1
ATOM 649 O O . VAL A 1 78 ? 6.563 -7.977 -5.177 1.00 97.12 78 VAL A O 1
ATOM 652 N N . PHE A 1 79 ? 8.452 -9.172 -5.328 1.00 97.25 79 PHE A N 1
ATOM 653 C CA . PHE A 1 79 ? 7.972 -10.305 -4.536 1.00 97.25 79 PHE A CA 1
ATOM 654 C C . PHE A 1 79 ? 7.678 -9.910 -3.088 1.00 97.25 79 PHE A C 1
ATOM 656 O O . PHE A 1 79 ? 6.660 -10.297 -2.522 1.00 97.25 79 PHE A O 1
ATOM 663 N N . THR A 1 80 ? 8.534 -9.076 -2.506 1.00 96.81 80 THR A N 1
ATOM 664 C CA . THR A 1 80 ? 8.366 -8.545 -1.151 1.00 96.81 80 THR A CA 1
ATOM 665 C C . THR A 1 80 ? 7.117 -7.669 -1.068 1.00 96.81 80 THR A C 1
ATOM 667 O O . THR A 1 80 ? 6.361 -7.741 -0.099 1.00 96.81 80 THR A O 1
ATOM 670 N N . ARG A 1 81 ? 6.859 -6.848 -2.096 1.00 97.75 81 ARG A N 1
ATOM 671 C CA . ARG A 1 81 ? 5.645 -6.020 -2.160 1.00 97.75 81 ARG A CA 1
ATOM 672 C C . ARG A 1 81 ? 4.387 -6.852 -2.384 1.00 97.75 81 ARG A C 1
ATOM 674 O O . ARG A 1 81 ? 3.356 -6.519 -1.805 1.00 97.75 81 ARG A O 1
ATOM 681 N N . GLU A 1 82 ? 4.454 -7.912 -3.185 1.00 98.12 82 GLU A N 1
ATOM 682 C CA . GLU A 1 82 ? 3.344 -8.851 -3.383 1.00 98.12 82 GLU A CA 1
ATOM 683 C C . GLU A 1 82 ? 2.953 -9.546 -2.074 1.00 98.12 82 GLU A C 1
ATOM 685 O O . GLU A 1 82 ? 1.774 -9.536 -1.719 1.00 98.12 82 GLU A O 1
ATOM 690 N N . ASP A 1 83 ? 3.926 -10.065 -1.321 1.00 97.44 83 ASP A N 1
ATOM 691 C CA . ASP A 1 83 ? 3.685 -10.702 -0.020 1.00 97.44 83 ASP A CA 1
ATOM 692 C C . ASP A 1 83 ? 3.055 -9.725 0.984 1.00 97.44 83 ASP A C 1
ATOM 694 O O . ASP A 1 83 ? 2.013 -10.010 1.584 1.00 97.44 83 ASP A O 1
ATOM 698 N N . LEU A 1 84 ? 3.610 -8.510 1.085 1.00 97.56 84 LEU A N 1
ATOM 699 C CA . LEU A 1 84 ? 3.053 -7.464 1.941 1.00 97.56 84 LEU A CA 1
ATOM 700 C C . LEU A 1 84 ? 1.621 -7.108 1.532 1.00 97.56 84 LEU A C 1
ATOM 702 O O . LEU A 1 84 ? 0.744 -7.024 2.390 1.00 97.56 84 LEU A O 1
ATOM 706 N N . ALA A 1 85 ? 1.363 -6.936 0.234 1.00 97.56 85 ALA A N 1
ATOM 707 C CA . ALA A 1 85 ? 0.040 -6.619 -0.292 1.00 97.56 85 ALA A CA 1
ATOM 708 C C . ALA A 1 85 ? -0.985 -7.712 0.042 1.00 97.56 85 ALA A C 1
ATOM 710 O O . ALA A 1 85 ? -2.099 -7.392 0.463 1.00 97.56 85 ALA A O 1
ATOM 711 N N . MET A 1 86 ? -0.601 -8.986 -0.080 1.00 97.56 86 MET A N 1
ATOM 712 C CA . MET A 1 86 ? -1.434 -10.116 0.328 1.00 97.56 86 MET A CA 1
ATOM 713 C C . MET A 1 86 ? -1.723 -10.081 1.831 1.00 97.56 86 MET A C 1
ATOM 715 O O . MET A 1 86 ? -2.883 -10.207 2.225 1.00 97.56 86 MET A O 1
ATOM 719 N N . LYS A 1 87 ? -0.706 -9.832 2.665 1.00 96.88 87 LYS A N 1
ATOM 720 C CA . LYS A 1 87 ? -0.838 -9.753 4.129 1.00 96.88 87 LYS A CA 1
ATOM 721 C C . LYS A 1 87 ? -1.838 -8.684 4.576 1.00 96.88 87 LYS A C 1
ATOM 723 O O . LYS A 1 87 ? -2.636 -8.930 5.477 1.00 96.88 87 LYS A O 1
ATOM 728 N N . ILE A 1 88 ? -1.816 -7.508 3.944 1.00 97.06 88 ILE A N 1
ATOM 729 C CA . ILE A 1 88 ? -2.685 -6.371 4.297 1.00 97.06 88 ILE A CA 1
ATOM 730 C C . ILE A 1 88 ? -3.940 -6.254 3.415 1.00 97.06 88 ILE A C 1
ATOM 732 O O . ILE A 1 88 ? -4.675 -5.269 3.514 1.00 97.06 88 ILE A O 1
ATOM 736 N N . ASN A 1 89 ? -4.206 -7.263 2.580 1.00 96.88 89 ASN A N 1
ATOM 737 C CA . ASN A 1 89 ? -5.360 -7.376 1.687 1.00 96.88 89 ASN A CA 1
ATOM 738 C C . ASN A 1 89 ? -5.539 -6.170 0.739 1.00 96.88 89 ASN A C 1
ATOM 740 O O . ASN A 1 89 ? -6.629 -5.605 0.593 1.00 96.88 89 ASN A O 1
ATOM 744 N N . LEU A 1 90 ? -4.444 -5.775 0.090 1.00 96.00 90 LEU A N 1
ATOM 745 C CA . LEU A 1 90 ? -4.377 -4.738 -0.937 1.00 96.00 90 LEU A CA 1
ATOM 746 C C . LEU A 1 90 ? -3.820 -5.304 -2.248 1.00 96.00 90 LEU A C 1
ATOM 748 O O . LEU A 1 90 ? -3.304 -6.413 -2.309 1.00 96.00 90 LEU A O 1
ATOM 752 N N . THR A 1 91 ? -3.911 -4.523 -3.324 1.00 96.25 91 THR A N 1
ATOM 753 C CA . THR A 1 91 ? -3.168 -4.824 -4.555 1.00 96.25 91 THR A CA 1
ATOM 754 C C . THR A 1 91 ? -1.725 -4.355 -4.410 1.00 96.25 91 THR A C 1
ATOM 756 O O . THR A 1 91 ? -1.518 -3.267 -3.874 1.00 96.25 91 THR A O 1
ATOM 759 N N . GLU A 1 92 ? -0.761 -5.068 -4.988 1.00 96.56 92 GLU A N 1
ATOM 760 C CA . GLU A 1 92 ? 0.659 -4.669 -5.009 1.00 96.56 92 GLU A CA 1
ATOM 761 C C . GLU A 1 92 ? 0.861 -3.216 -5.482 1.00 96.56 92 GLU A C 1
ATOM 763 O O . GLU A 1 92 ? 1.573 -2.450 -4.838 1.00 96.56 92 GLU A O 1
ATOM 768 N N . ALA A 1 93 ? 0.098 -2.769 -6.485 1.00 94.19 93 ALA A N 1
ATOM 769 C CA . ALA A 1 93 ? 0.145 -1.393 -6.987 1.00 94.19 93 ALA A CA 1
ATOM 770 C C . ALA A 1 93 ? -0.239 -0.308 -5.954 1.00 94.19 93 ALA A C 1
ATOM 772 O O . ALA A 1 93 ? -0.152 0.882 -6.249 1.00 94.19 93 ALA A O 1
ATOM 773 N N . ARG A 1 94 ? -0.755 -0.688 -4.777 1.00 94.62 94 ARG A N 1
ATOM 774 C CA . ARG A 1 94 ? -1.043 0.218 -3.649 1.00 94.62 94 ARG A CA 1
ATOM 775 C C . ARG A 1 94 ? 0.067 0.249 -2.602 1.00 94.62 94 ARG A C 1
ATOM 777 O O . ARG A 1 94 ? 0.004 1.115 -1.738 1.00 94.62 94 ARG A O 1
ATOM 784 N N . VAL A 1 95 ? 1.015 -0.683 -2.678 1.00 93.19 95 VAL A N 1
ATOM 785 C CA . VAL A 1 95 ? 2.230 -0.748 -1.852 1.00 93.19 95 VAL A CA 1
ATOM 786 C C . VAL A 1 95 ? 3.382 0.035 -2.502 1.00 93.19 95 VAL A C 1
ATOM 788 O O . VAL A 1 95 ? 4.321 0.417 -1.812 1.00 93.19 95 VAL A O 1
ATOM 791 N N . GLN A 1 96 ? 3.307 0.283 -3.815 1.00 88.75 96 GLN A N 1
ATOM 792 C CA . GLN A 1 96 ? 4.224 1.155 -4.560 1.00 88.75 96 GLN A CA 1
ATOM 793 C C . GLN A 1 96 ? 4.051 2.639 -4.222 1.00 88.75 96 GLN A C 1
ATOM 795 O O . GLN A 1 96 ? 5.094 3.325 -4.156 1.00 88.75 96 GLN A O 1
#

Secondary structure (DSSP, 8-state):
-----PPPP--TT-----------------TTTGGG--TTSTTTHHHHHHPPPPPP---HHHHHHHHHHHHH-SS--HHHHHHHHHHTT--GGGT-

Radius of gyration: 24.67 Å; chains: 1; bounding box: 39×59×50 Å

Foldseek 3Di:
DDPPPDDPPDDPDDDDPDDPPPPPPPDVPPPPVVVVDPPPPPDPPVVVVVDDDDDDDADPVLVVLLVVVCVVPVDDDQVVLCVSCVVRVHDSVVSD